Protein AF-A0A1H3HCT5-F1 (afdb_monomer_lite)

Foldseek 3Di:
DDPVVVVCVVVVVVLVVVQVVVCVVVVHDDDDLFDDPVVLCVVCVVVLCCLLVVLVVVLVVCVVVQCVVPVVDDPVVSSVVSVVVSVVSSVVVSCVVCLLVRLLSSLVSVLVCCVVDVDPDDDDDDDPSSVVNNQVNCVPPPRDHDD

Sequence (147 aa):
MLLGQKLFRIAGLHDSHLVYDLAEEYDAEIVEVDMDLFDVIDEYRLLWMLVHHGIVMLAIFALPKVVATFQWVPIPVLVPSVFVAAAVLIFGAFATGTMAARDMRMAYDVKEYSEENPVEDALLVIGALHRAGVKKRLQDSTQVQIA

Secondary structure (DSSP, 8-state):
--HHHHHHHHHT-HHHHHHHHHHHHHTPPP---SPPHHHHHHHTHHHHHHHHHHHHHHHHHHHHHHHHHTTTS-HHHHHHHHHHHHHHHHHHHHHHHHHHHHHHHHHHHHHHHHHHS--S-------TTTHHHHHHHHTT-SS----

Organism: NCBI:txid660517

pLDDT: mean 84.8, std 13.76, range [38.81, 97.5]

Radius of gyration: 20.79 Å; chains: 1; bounding box: 48×41×54 Å

Structure (mmCIF, N/CA/C/O backbone):
data_AF-A0A1H3HCT5-F1
#
_entry.id   AF-A0A1H3HCT5-F1
#
loop_
_atom_site.group_PDB
_atom_site.id
_atom_site.type_symbol
_atom_site.label_atom_id
_atom_site.label_alt_id
_atom_site.label_comp_id
_atom_site.label_asym_id
_atom_site.label_entity_id
_atom_site.label_seq_id
_atom_site.pdbx_PDB_ins_code
_atom_site.Cartn_x
_atom_site.Cartn_y
_atom_site.Cartn_z
_atom_site.occupancy
_atom_site.B_iso_or_equiv
_atom_site.auth_seq_id
_atom_site.auth_comp_id
_atom_site.auth_asym_id
_atom_site.auth_atom_id
_atom_site.pdbx_PDB_model_num
ATOM 1 N N . MET A 1 1 ? -17.757 -29.672 -3.247 1.00 46.12 1 MET A N 1
ATOM 2 C CA . MET A 1 1 ? -16.926 -28.531 -3.690 1.00 46.12 1 MET A CA 1
ATOM 3 C C . MET A 1 1 ? -17.747 -27.681 -4.640 1.00 46.12 1 MET A C 1
ATOM 5 O O . MET A 1 1 ? -17.988 -28.097 -5.770 1.00 46.12 1 MET A O 1
ATOM 9 N N . LEU A 1 2 ? -18.259 -26.559 -4.138 1.00 51.16 2 LEU A N 1
ATOM 10 C CA . LEU A 1 2 ? -19.125 -25.641 -4.877 1.00 51.16 2 LEU A CA 1
ATOM 11 C C . LEU A 1 2 ? -18.299 -24.822 -5.877 1.00 51.16 2 LEU A C 1
ATOM 13 O O . LEU A 1 2 ? -17.154 -24.466 -5.611 1.00 51.16 2 LEU A O 1
ATOM 17 N N . LEU A 1 3 ? -18.893 -24.533 -7.036 1.00 46.53 3 LEU A N 1
ATOM 18 C CA . LEU A 1 3 ? -18.280 -23.816 -8.162 1.00 46.53 3 LEU A CA 1
ATOM 19 C C . LEU A 1 3 ? -17.660 -22.462 -7.750 1.00 46.53 3 LEU A C 1
ATOM 21 O O . LEU A 1 3 ? -16.671 -22.044 -8.348 1.00 46.53 3 LEU A O 1
ATOM 25 N N . GLY A 1 4 ? -18.188 -21.845 -6.683 1.00 45.12 4 GLY A N 1
ATOM 26 C CA . GLY A 1 4 ? -17.642 -20.646 -6.044 1.00 45.12 4 GLY A CA 1
ATOM 27 C C . GLY A 1 4 ? -16.172 -20.806 -5.659 1.00 45.12 4 GLY A C 1
ATOM 28 O O . GLY A 1 4 ? -15.343 -20.077 -6.184 1.00 45.12 4 GLY A O 1
ATOM 29 N N . GLN A 1 5 ? -15.802 -21.839 -4.894 1.00 44.81 5 GLN A N 1
ATOM 30 C CA . GLN A 1 5 ? -14.424 -22.058 -4.408 1.00 44.81 5 GLN A CA 1
ATOM 31 C C . GLN A 1 5 ? -13.352 -22.124 -5.517 1.00 44.81 5 GLN A C 1
ATOM 33 O O . GLN A 1 5 ? -12.174 -21.859 -5.274 1.00 44.81 5 GLN A O 1
ATOM 38 N N . LYS A 1 6 ? -13.727 -22.479 -6.756 1.00 46.94 6 LYS A N 1
ATOM 39 C CA . LYS A 1 6 ? -12.803 -22.474 -7.904 1.00 46.94 6 LYS A CA 1
ATOM 40 C C . LYS A 1 6 ? -12.570 -21.077 -8.484 1.00 46.94 6 LYS A C 1
ATOM 42 O O . LYS A 1 6 ? -11.478 -20.827 -8.982 1.00 46.94 6 LYS A O 1
ATOM 47 N N . LEU A 1 7 ? -13.561 -20.190 -8.425 1.00 47.16 7 LEU A N 1
ATOM 48 C CA . LEU A 1 7 ? -13.508 -18.843 -9.001 1.00 47.16 7 LEU A CA 1
ATOM 49 C C . LEU A 1 7 ? -12.599 -17.914 -8.185 1.00 47.16 7 LEU A C 1
ATOM 51 O O . LEU A 1 7 ? -11.698 -17.289 -8.739 1.00 47.16 7 LEU A O 1
ATOM 55 N N . PHE A 1 8 ? -12.738 -17.913 -6.863 1.00 43.28 8 PHE A N 1
ATOM 56 C CA . PHE A 1 8 ? -11.890 -17.103 -5.981 1.00 43.28 8 PHE A CA 1
ATOM 57 C C . PHE A 1 8 ? -10.433 -17.593 -5.934 1.00 43.28 8 PHE A C 1
ATOM 59 O O . PHE A 1 8 ? -9.518 -16.785 -5.795 1.00 43.28 8 PHE A O 1
ATOM 66 N N . ARG A 1 9 ? -10.188 -18.902 -6.129 1.00 43.38 9 ARG A N 1
ATOM 67 C CA . ARG A 1 9 ? -8.829 -19.466 -6.269 1.00 43.38 9 ARG A CA 1
ATOM 68 C C . ARG A 1 9 ? -8.070 -18.914 -7.478 1.00 43.38 9 ARG A C 1
ATOM 70 O O . ARG A 1 9 ? -6.846 -18.879 -7.446 1.00 43.38 9 ARG A O 1
ATOM 77 N N . ILE A 1 10 ? -8.779 -18.522 -8.535 1.00 46.09 10 ILE A N 1
ATOM 78 C CA . ILE A 1 10 ? -8.186 -18.000 -9.775 1.00 46.09 10 ILE A CA 1
ATOM 79 C C . ILE A 1 10 ? -8.019 -16.473 -9.704 1.00 46.09 10 ILE A C 1
ATOM 81 O O . ILE A 1 10 ? -7.085 -15.937 -10.290 1.00 46.09 10 ILE A O 1
ATOM 85 N N . ALA A 1 11 ? -8.880 -15.780 -8.953 1.00 48.75 11 ALA A N 1
ATOM 86 C CA . ALA A 1 11 ? -8.890 -14.321 -8.838 1.00 48.75 11 ALA A CA 1
ATOM 87 C C . ALA A 1 11 ? -7.998 -13.747 -7.715 1.00 48.75 11 ALA A C 1
ATOM 89 O O . ALA A 1 11 ? -7.947 -12.534 -7.550 1.00 48.75 11 ALA A O 1
ATOM 90 N N . GLY A 1 12 ? -7.302 -14.585 -6.935 1.00 38.81 12 GLY A N 1
ATOM 91 C CA . GLY A 1 12 ? -6.460 -14.116 -5.822 1.00 38.81 12 GLY A CA 1
ATOM 92 C C . GLY A 1 12 ? -7.237 -13.684 -4.571 1.00 38.81 12 GLY A C 1
ATOM 93 O O . GLY A 1 12 ? -6.643 -13.156 -3.641 1.00 38.81 12 GLY A O 1
ATOM 94 N N . LEU A 1 13 ? -8.542 -13.964 -4.506 1.00 53.75 13 LEU A N 1
ATOM 95 C CA . LEU A 1 13 ? -9.431 -13.644 -3.380 1.00 53.75 13 LEU A CA 1
ATOM 96 C C . LEU A 1 13 ? -9.372 -14.712 -2.265 1.00 53.75 13 LEU A C 1
ATOM 98 O O . LEU A 1 13 ? -10.392 -15.072 -1.677 1.00 53.75 13 LEU A O 1
ATOM 102 N N . HIS A 1 14 ? -8.191 -15.282 -2.014 1.00 53.59 14 HIS A N 1
ATOM 103 C CA . HIS A 1 14 ? -8.043 -16.458 -1.149 1.00 53.59 14 HIS A CA 1
ATOM 104 C C . HIS A 1 14 ? -8.443 -16.182 0.308 1.00 53.59 14 HIS A C 1
ATOM 106 O O . HIS A 1 14 ? -9.048 -17.044 0.939 1.00 53.59 14 HIS A O 1
ATOM 112 N N . ASP A 1 15 ? -8.179 -14.970 0.796 1.00 60.81 15 ASP A N 1
ATOM 113 C CA . ASP A 1 15 ? -8.403 -14.613 2.200 1.00 60.81 15 ASP A CA 1
ATOM 114 C C . ASP A 1 15 ? -9.882 -14.332 2.500 1.00 60.81 15 ASP A C 1
ATOM 116 O O . ASP A 1 15 ? -10.371 -14.699 3.564 1.00 60.81 15 ASP A O 1
ATOM 120 N N . SER A 1 16 ? -10.629 -13.784 1.532 1.00 66.94 16 SER A N 1
ATOM 121 C CA . SER A 1 16 ? -12.067 -13.515 1.693 1.00 66.94 16 SER A CA 1
ATOM 122 C C . SER A 1 16 ? -12.864 -14.788 1.980 1.00 66.94 16 SER A C 1
ATOM 124 O O . SER A 1 16 ? -13.740 -14.793 2.836 1.00 66.94 16 SER A O 1
ATOM 126 N N . HIS A 1 17 ? -12.506 -15.903 1.341 1.00 73.50 17 HIS A N 1
ATOM 127 C CA . HIS A 1 17 ? -13.131 -17.194 1.608 1.00 73.50 17 HIS A CA 1
ATOM 128 C C . HIS A 1 17 ? -12.937 -17.685 3.027 1.00 73.50 17 HIS A C 1
ATOM 130 O O . HIS A 1 17 ? -13.848 -18.280 3.582 1.00 73.50 17 HIS A O 1
ATOM 136 N N . LEU A 1 18 ? -11.765 -17.437 3.600 1.00 77.38 18 LEU A N 1
ATOM 137 C CA . LEU A 1 18 ? -11.464 -17.864 4.954 1.00 77.38 18 LEU A CA 1
ATOM 138 C C . LEU A 1 18 ? -12.343 -17.103 5.957 1.00 77.38 18 LEU A C 1
ATOM 140 O O . LEU A 1 18 ? -12.824 -17.699 6.911 1.00 77.38 18 LEU A O 1
ATOM 144 N N . VAL A 1 19 ? -12.623 -15.822 5.692 1.00 82.38 19 VAL A N 1
ATOM 145 C CA . VAL A 1 19 ? -13.575 -15.021 6.479 1.00 82.38 19 VAL A CA 1
ATOM 146 C C . VAL A 1 19 ? -14.998 -15.572 6.356 1.00 82.38 19 VAL A C 1
ATOM 148 O O . VAL A 1 19 ? -15.645 -15.784 7.375 1.00 82.38 19 VAL A O 1
ATOM 151 N N . TYR A 1 20 ? -15.473 -15.854 5.137 1.00 82.56 20 TYR A N 1
ATOM 152 C CA . TYR A 1 20 ? -16.822 -16.398 4.925 1.00 82.56 20 TYR A CA 1
ATOM 153 C C . TYR A 1 20 ? -17.004 -17.802 5.515 1.00 82.56 20 TYR A C 1
ATOM 155 O O . TYR A 1 20 ? -18.022 -18.052 6.151 1.00 82.56 20 TYR A O 1
ATOM 163 N N . ASP A 1 21 ? -16.024 -18.696 5.342 1.00 84.62 21 ASP A N 1
ATOM 164 C CA . ASP A 1 21 ? -16.075 -20.061 5.879 1.00 84.62 21 ASP A CA 1
ATOM 165 C C . ASP A 1 21 ? -16.121 -20.033 7.423 1.00 84.62 21 ASP A C 1
ATOM 167 O O . ASP A 1 21 ? -16.898 -20.766 8.030 1.00 84.62 21 ASP A O 1
ATOM 171 N N . LEU A 1 22 ? -15.343 -19.150 8.065 1.00 84.06 22 LEU A N 1
ATOM 172 C CA . LEU A 1 22 ? -15.372 -18.965 9.521 1.00 84.06 22 LEU A CA 1
ATOM 173 C C . LEU A 1 22 ? -16.680 -18.330 10.001 1.00 84.06 22 LEU A C 1
ATOM 175 O O . LEU A 1 22 ? -17.227 -18.745 11.017 1.00 84.06 22 LEU A O 1
ATOM 179 N N . ALA A 1 23 ? -17.195 -17.334 9.283 1.00 85.81 23 ALA A N 1
ATOM 180 C CA . ALA A 1 23 ? -18.464 -16.708 9.630 1.00 85.81 23 ALA A CA 1
ATOM 181 C C . ALA A 1 23 ? -19.625 -17.708 9.564 1.00 85.81 23 ALA A C 1
ATOM 183 O O . ALA A 1 23 ? -20.464 -17.727 10.459 1.00 85.81 23 ALA A O 1
ATOM 184 N N . GLU A 1 24 ? -19.641 -18.579 8.550 1.00 87.62 24 GLU A N 1
ATOM 185 C CA . GLU A 1 24 ? -20.638 -19.645 8.425 1.00 87.62 24 GLU A CA 1
ATOM 186 C C . GLU A 1 24 ? -20.477 -20.713 9.520 1.00 87.62 24 GLU A C 1
ATOM 188 O O . GLU A 1 24 ? -21.473 -21.162 10.084 1.00 87.62 24 GLU A O 1
ATOM 193 N N . GLU A 1 25 ? -19.243 -21.107 9.859 1.00 87.50 25 GLU A N 1
ATOM 194 C CA . GLU A 1 25 ? -18.978 -22.111 10.901 1.00 87.50 25 GLU A CA 1
ATOM 195 C C . GLU A 1 25 ? -19.405 -21.642 12.300 1.00 87.50 25 GLU A C 1
ATOM 197 O O . GLU A 1 25 ? -19.924 -22.440 13.085 1.00 87.50 25 GLU A O 1
ATOM 202 N N . TYR A 1 26 ? -19.203 -20.359 12.607 1.00 84.81 26 TYR A N 1
ATOM 203 C CA . TYR A 1 26 ? -19.463 -19.784 13.928 1.00 84.81 26 TYR A CA 1
ATOM 204 C C . TYR A 1 26 ? -20.755 -18.952 14.014 1.00 84.81 26 TYR A C 1
ATOM 206 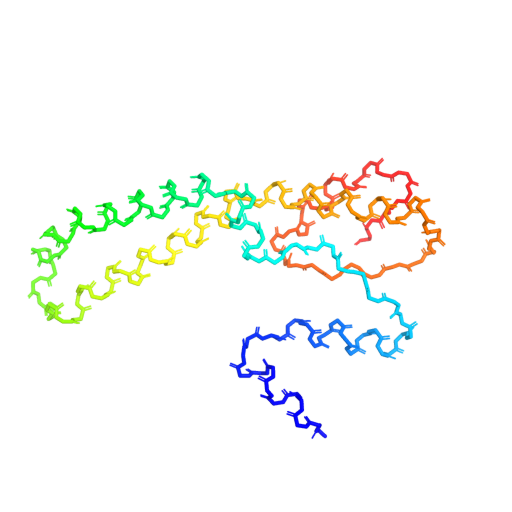O O . TYR A 1 26 ? -21.000 -18.363 15.064 1.00 84.81 26 TYR A O 1
ATOM 214 N N . ASP A 1 27 ? -21.574 -18.916 12.953 1.00 83.56 27 ASP A N 1
ATOM 215 C CA . ASP A 1 27 ? -22.766 -18.049 12.826 1.00 83.56 27 ASP A CA 1
ATOM 216 C C . ASP A 1 27 ? -22.461 -16.586 13.209 1.00 83.56 27 ASP A C 1
ATOM 218 O O . ASP A 1 27 ? -23.190 -15.933 13.958 1.00 83.56 27 ASP A O 1
ATOM 222 N N . ALA A 1 28 ? -21.306 -16.096 12.750 1.00 82.81 28 ALA A N 1
ATOM 223 C CA . ALA A 1 28 ? -20.763 -14.799 13.130 1.00 82.81 28 ALA A CA 1
ATOM 224 C C . ALA A 1 28 ? -21.097 -13.716 12.096 1.00 82.81 28 ALA A C 1
ATOM 226 O O . ALA A 1 28 ? -21.056 -13.941 10.884 1.00 82.81 28 ALA A O 1
ATOM 227 N N . GLU A 1 29 ? -21.369 -12.504 12.579 1.00 85.12 29 GLU A N 1
ATOM 228 C CA . GLU A 1 29 ? -21.490 -11.322 11.727 1.00 85.12 29 GLU A CA 1
ATOM 229 C C . GLU A 1 29 ? -20.115 -10.922 11.169 1.00 85.12 29 GLU A C 1
ATOM 231 O O . GLU A 1 29 ? -19.130 -10.832 11.904 1.00 85.12 29 GLU A O 1
ATOM 236 N N . ILE A 1 30 ? -20.046 -10.670 9.858 1.00 84.44 30 ILE A N 1
ATOM 237 C CA . ILE A 1 30 ? -18.832 -10.168 9.207 1.00 84.44 30 ILE A CA 1
ATOM 238 C C . ILE A 1 30 ? -18.860 -8.644 9.227 1.00 84.44 30 ILE A C 1
ATOM 240 O O . ILE A 1 30 ? -19.734 -8.028 8.619 1.00 84.44 30 ILE A O 1
ATOM 244 N N . VAL A 1 31 ? -17.850 -8.053 9.859 1.00 84.44 31 VAL A N 1
ATOM 245 C CA . VAL A 1 31 ? -17.619 -6.607 9.871 1.00 84.44 31 VAL A CA 1
ATOM 246 C C . VAL A 1 31 ? -16.296 -6.331 9.166 1.00 84.44 31 VAL A C 1
ATOM 248 O O . VAL A 1 31 ? -15.245 -6.811 9.594 1.00 84.44 31 VAL A O 1
ATOM 251 N N . GLU A 1 32 ? -16.340 -5.583 8.063 1.00 82.56 32 GLU A N 1
ATOM 252 C CA . GLU A 1 32 ? -15.130 -5.154 7.359 1.00 82.56 32 GLU A CA 1
ATOM 253 C C . GLU A 1 32 ? -14.474 -3.981 8.090 1.00 82.56 32 GLU A C 1
ATOM 255 O O . GLU A 1 32 ? -15.115 -2.981 8.401 1.00 82.56 32 GLU A O 1
ATOM 260 N N . VAL A 1 33 ? -13.178 -4.132 8.369 1.00 81.31 33 VAL A N 1
ATOM 261 C CA . VAL A 1 33 ? -12.385 -3.179 9.164 1.00 81.31 33 VAL A CA 1
ATOM 262 C C . VAL A 1 33 ? -11.232 -2.572 8.348 1.00 81.31 33 VAL A C 1
ATOM 264 O O . VAL A 1 33 ? -10.653 -1.555 8.718 1.00 81.31 33 VAL A O 1
ATOM 267 N N . ASP A 1 34 ? -10.849 -3.207 7.239 1.00 80.19 34 ASP A N 1
ATOM 268 C CA . ASP A 1 34 ? -9.822 -2.691 6.330 1.00 80.19 34 ASP A CA 1
ATOM 269 C C . ASP A 1 34 ? -10.481 -2.059 5.104 1.00 80.19 34 ASP A C 1
ATOM 271 O O . ASP A 1 34 ? -11.594 -2.409 4.721 1.00 80.19 34 ASP A O 1
ATOM 275 N N . MET A 1 35 ? -9.768 -1.128 4.481 1.00 77.88 35 MET A N 1
ATOM 276 C CA . MET A 1 35 ? -10.214 -0.467 3.265 1.00 77.88 35 MET A CA 1
ATOM 277 C C . MET A 1 35 ? -9.690 -1.182 2.028 1.00 77.88 35 MET A C 1
ATOM 279 O O . MET A 1 35 ? -8.528 -1.605 1.976 1.00 77.88 35 MET A O 1
ATOM 283 N N . ASP A 1 36 ? -10.505 -1.188 0.978 1.00 79.44 36 ASP A N 1
ATOM 284 C CA . ASP A 1 36 ? -10.072 -1.623 -0.338 1.00 79.44 36 ASP A CA 1
ATOM 285 C C . ASP A 1 36 ? -8.927 -0.756 -0.874 1.00 79.44 36 ASP A C 1
ATOM 287 O O . ASP A 1 36 ? -8.844 0.456 -0.655 1.00 79.44 36 ASP A O 1
ATOM 291 N N . LEU A 1 37 ? -8.037 -1.373 -1.658 1.00 79.06 37 LEU A N 1
ATOM 292 C CA . LEU A 1 37 ? -6.873 -0.682 -2.221 1.00 79.06 37 LEU A CA 1
ATOM 293 C C . LEU A 1 37 ? -7.267 0.547 -3.055 1.00 79.06 37 LEU A C 1
ATOM 295 O O . LEU A 1 37 ? -6.538 1.538 -3.058 1.00 79.06 37 LEU A O 1
ATOM 299 N N . PHE A 1 38 ? -8.391 0.488 -3.773 1.00 83.50 38 PHE A N 1
ATOM 300 C CA . PHE A 1 38 ? -8.870 1.611 -4.579 1.00 83.50 38 PHE A CA 1
ATOM 301 C C . PHE A 1 38 ? -9.315 2.791 -3.715 1.00 83.50 38 PHE A C 1
ATOM 303 O O . PHE A 1 38 ? -8.976 3.926 -4.048 1.00 83.50 38 PHE A O 1
ATOM 310 N N . ASP A 1 39 ? -9.964 2.524 -2.584 1.00 85.50 39 ASP A N 1
ATOM 311 C CA . ASP A 1 39 ? -10.374 3.561 -1.637 1.00 85.50 39 ASP A CA 1
ATOM 312 C C . ASP A 1 39 ? -9.154 4.189 -0.960 1.00 85.50 39 ASP A C 1
ATOM 314 O O . ASP A 1 39 ? -9.060 5.410 -0.841 1.00 85.50 39 ASP A O 1
ATOM 318 N N . VAL A 1 40 ? -8.148 3.377 -0.619 1.00 86.62 40 VAL A N 1
ATOM 319 C CA . VAL A 1 40 ? -6.856 3.877 -0.124 1.00 86.62 40 VAL A CA 1
ATOM 320 C C . VAL A 1 40 ? -6.166 4.744 -1.186 1.00 86.62 40 VAL A C 1
ATOM 322 O O . VAL A 1 40 ? -5.574 5.772 -0.865 1.00 86.62 40 VAL A O 1
ATOM 325 N N . ILE A 1 41 ? -6.215 4.368 -2.465 1.00 88.12 41 ILE A N 1
ATOM 326 C CA . ILE A 1 41 ? -5.644 5.189 -3.541 1.00 88.12 41 ILE A CA 1
ATOM 327 C C . ILE A 1 41 ? -6.385 6.520 -3.675 1.00 88.12 41 ILE A C 1
ATOM 329 O O . ILE A 1 41 ? -5.725 7.537 -3.896 1.00 88.12 41 ILE A O 1
ATOM 333 N N . ASP A 1 42 ? -7.710 6.539 -3.543 1.00 91.06 42 ASP A N 1
ATOM 334 C CA . ASP A 1 42 ? -8.487 7.776 -3.629 1.00 91.06 42 ASP A CA 1
ATOM 335 C C . ASP A 1 42 ? -8.221 8.697 -2.426 1.00 91.06 42 ASP A C 1
ATOM 337 O O . ASP A 1 42 ? -7.896 9.874 -2.609 1.00 91.06 42 ASP A O 1
ATOM 341 N N . GLU A 1 43 ? -8.212 8.152 -1.205 1.00 91.44 43 GLU A N 1
ATOM 342 C CA . GLU A 1 43 ? -7.899 8.900 0.020 1.00 91.44 43 GLU A CA 1
ATOM 343 C C . GLU A 1 43 ? -6.470 9.471 -0.012 1.00 91.44 43 GLU A C 1
ATOM 345 O O . GLU A 1 43 ? -6.239 10.643 0.294 1.00 91.44 43 GLU A O 1
ATOM 350 N N . TYR A 1 44 ? -5.498 8.673 -0.464 1.00 92.00 44 TYR A N 1
ATOM 351 C CA . TYR A 1 44 ? -4.086 9.054 -0.549 1.00 92.00 44 TYR A CA 1
ATOM 352 C C . TYR A 1 44 ? -3.658 9.413 -1.977 1.00 92.00 44 TYR A C 1
ATOM 354 O O . TYR A 1 44 ? -2.504 9.199 -2.365 1.00 92.00 44 TYR A O 1
ATOM 362 N N . ARG A 1 45 ? -4.552 10.021 -2.768 1.00 93.75 45 ARG A N 1
ATOM 363 C CA . ARG A 1 45 ? -4.331 10.298 -4.198 1.00 93.75 45 ARG A CA 1
ATOM 364 C C . ARG A 1 45 ? -3.058 11.083 -4.492 1.00 93.75 45 ARG A C 1
ATOM 366 O O . ARG A 1 45 ? -2.359 10.784 -5.459 1.00 93.75 45 ARG A O 1
ATOM 373 N N . LEU A 1 46 ? -2.730 12.084 -3.674 1.00 94.75 46 LEU A N 1
ATOM 374 C CA . LEU A 1 46 ? -1.492 12.856 -3.840 1.00 94.75 46 LEU A CA 1
ATOM 375 C C . LEU A 1 46 ? -0.251 11.979 -3.641 1.00 94.75 46 LEU A C 1
ATOM 377 O O . LEU A 1 46 ? 0.670 12.037 -4.454 1.00 94.75 46 LEU A O 1
ATOM 381 N N . LEU A 1 47 ? -0.242 11.136 -2.605 1.00 93.69 47 LEU A N 1
ATOM 382 C CA . LEU A 1 47 ? 0.849 10.198 -2.352 1.00 93.69 47 LEU A CA 1
ATOM 383 C C . LEU A 1 47 ? 0.960 9.175 -3.487 1.00 93.69 47 LEU A C 1
ATOM 385 O O . LEU A 1 47 ? 2.061 8.955 -3.988 1.00 93.69 47 LEU A O 1
ATOM 389 N N . TRP A 1 48 ? -0.166 8.613 -3.940 1.00 95.31 48 TRP A N 1
ATOM 390 C CA . TRP A 1 48 ? -0.204 7.703 -5.085 1.00 95.31 48 TRP A CA 1
ATOM 391 C C . TRP A 1 48 ? 0.409 8.353 -6.323 1.00 95.31 48 TRP A C 1
ATOM 393 O O . TRP A 1 48 ? 1.317 7.792 -6.932 1.00 95.31 48 TRP A O 1
ATOM 403 N N . MET A 1 49 ? -0.022 9.572 -6.664 1.00 96.12 49 MET A N 1
ATOM 404 C CA . MET A 1 49 ? 0.520 10.298 -7.810 1.00 96.12 49 MET A CA 1
ATOM 405 C C . MET A 1 49 ? 2.024 10.536 -7.675 1.00 96.12 49 MET A C 1
ATOM 407 O O . MET A 1 49 ? 2.742 10.308 -8.647 1.00 96.12 49 MET A O 1
ATOM 411 N N . LEU A 1 50 ? 2.508 10.960 -6.506 1.00 95.94 50 LEU A N 1
ATOM 412 C CA . LEU A 1 50 ? 3.930 11.224 -6.275 1.00 95.94 50 LEU A CA 1
ATOM 413 C C . LEU A 1 50 ? 4.776 9.954 -6.387 1.00 95.94 50 LEU A C 1
ATOM 415 O O . LEU A 1 50 ? 5.786 9.958 -7.088 1.00 95.94 50 LEU A O 1
ATOM 419 N N . VAL A 1 51 ? 4.357 8.866 -5.739 1.00 96.19 51 VAL A N 1
ATOM 420 C CA . VAL A 1 51 ? 5.061 7.576 -5.772 1.00 96.19 51 VAL A CA 1
ATOM 421 C C . VAL A 1 51 ? 5.053 7.007 -7.188 1.00 96.19 51 VAL A C 1
ATOM 423 O O . VAL A 1 51 ? 6.111 6.674 -7.724 1.00 96.19 51 VAL A O 1
ATOM 426 N N . HIS A 1 52 ? 3.882 6.962 -7.826 1.00 96.44 52 HIS A N 1
ATOM 427 C CA . HIS A 1 52 ? 3.720 6.437 -9.175 1.00 96.44 52 HIS A CA 1
ATOM 428 C C . HIS A 1 52 ? 4.557 7.225 -10.188 1.00 96.44 52 HIS A C 1
ATOM 430 O O . HIS A 1 52 ? 5.419 6.659 -10.859 1.00 96.44 52 HIS A O 1
ATOM 436 N N . HIS A 1 53 ? 4.350 8.541 -10.295 1.00 95.75 53 HIS A N 1
ATOM 437 C CA . HIS A 1 53 ? 5.066 9.354 -11.281 1.00 95.75 53 HIS A CA 1
ATOM 438 C C . HIS A 1 53 ? 6.555 9.444 -10.964 1.00 95.75 53 HIS A C 1
ATOM 440 O O . HIS A 1 53 ? 7.367 9.364 -11.883 1.00 95.75 53 HIS A O 1
ATOM 446 N N . GLY A 1 54 ? 6.929 9.557 -9.687 1.00 97.19 54 GLY A N 1
ATOM 447 C CA . GLY A 1 54 ? 8.326 9.587 -9.269 1.00 97.19 54 GLY A CA 1
ATOM 448 C C . GLY A 1 54 ? 9.079 8.342 -9.730 1.00 97.19 54 GLY A C 1
ATOM 449 O O . GLY A 1 54 ? 10.114 8.454 -10.386 1.00 97.19 54 GLY A O 1
ATOM 450 N N . ILE A 1 55 ? 8.534 7.153 -9.468 1.00 97.50 55 ILE A N 1
ATOM 451 C CA . ILE A 1 55 ? 9.181 5.889 -9.838 1.00 97.50 55 ILE A CA 1
ATOM 452 C C . ILE A 1 55 ? 9.156 5.665 -11.353 1.00 97.50 55 ILE A C 1
ATOM 454 O O . ILE A 1 55 ? 10.165 5.237 -11.911 1.00 97.50 55 ILE A O 1
ATOM 458 N N . VAL A 1 56 ? 8.063 6.001 -12.046 1.00 97.12 56 VAL A N 1
ATOM 459 C CA . VAL A 1 56 ? 8.010 5.911 -13.516 1.00 97.12 56 VAL A CA 1
ATOM 460 C C . VAL A 1 56 ? 9.060 6.816 -14.161 1.00 97.12 56 VAL A C 1
ATOM 462 O O . VAL A 1 56 ? 9.791 6.371 -15.044 1.00 97.12 56 VAL A O 1
ATOM 465 N N . MET A 1 57 ? 9.196 8.062 -13.703 1.00 97.38 57 MET A N 1
ATOM 466 C CA . MET A 1 57 ? 10.216 8.978 -14.220 1.00 97.38 57 MET A CA 1
ATOM 467 C C . MET A 1 57 ? 11.628 8.446 -13.956 1.00 97.38 57 MET A C 1
ATOM 469 O O . MET A 1 57 ? 12.468 8.472 -14.855 1.00 97.38 57 MET A O 1
ATOM 473 N N . LEU A 1 58 ? 11.887 7.903 -12.763 1.00 96.31 58 LEU A N 1
ATOM 474 C CA . LEU A 1 58 ? 13.165 7.258 -12.452 1.00 96.31 58 LEU A CA 1
ATOM 475 C C . LEU A 1 58 ? 13.445 6.065 -13.372 1.00 96.31 58 LEU A C 1
ATOM 477 O O . LEU A 1 58 ? 14.563 5.937 -13.867 1.00 96.31 58 LEU A O 1
ATOM 481 N N . ALA A 1 59 ? 12.443 5.230 -13.652 1.00 96.12 59 ALA A N 1
ATOM 482 C CA . ALA A 1 59 ? 12.568 4.106 -14.574 1.00 96.12 59 ALA A CA 1
ATOM 483 C C . ALA A 1 59 ? 12.918 4.580 -15.994 1.00 96.12 59 ALA A C 1
ATOM 485 O O . ALA A 1 59 ? 13.862 4.068 -16.596 1.00 96.12 59 ALA A O 1
ATOM 486 N N . ILE A 1 60 ? 12.232 5.615 -16.494 1.00 96.38 60 ILE A N 1
ATOM 487 C CA . ILE A 1 60 ? 12.500 6.217 -17.809 1.00 96.38 60 ILE A CA 1
ATOM 488 C C . ILE A 1 60 ? 13.935 6.749 -17.887 1.00 96.38 60 ILE A C 1
ATOM 490 O O . ILE A 1 60 ? 14.647 6.463 -18.849 1.00 96.38 60 ILE A O 1
ATOM 494 N N . PHE A 1 61 ? 14.399 7.477 -16.869 1.00 96.12 61 PHE A N 1
ATOM 495 C CA . PHE A 1 61 ? 15.768 7.999 -16.841 1.00 96.12 61 PHE A CA 1
ATOM 496 C C . PHE A 1 61 ? 16.834 6.914 -16.637 1.00 96.12 61 PHE A C 1
ATOM 498 O O . PHE A 1 61 ? 17.979 7.090 -17.059 1.00 96.12 61 PHE A O 1
ATOM 505 N N . ALA A 1 62 ? 16.483 5.791 -16.010 1.00 94.12 62 ALA A N 1
ATOM 506 C CA . ALA A 1 62 ? 17.384 4.661 -15.823 1.00 94.12 62 ALA A CA 1
ATOM 507 C C . ALA A 1 62 ? 17.545 3.812 -17.095 1.00 94.12 62 ALA A C 1
ATOM 509 O O . ALA A 1 62 ? 18.611 3.225 -17.284 1.00 94.12 62 ALA A O 1
ATOM 510 N N . LEU A 1 63 ? 16.541 3.774 -17.983 1.00 94.06 63 LEU A N 1
ATOM 511 C CA . LEU A 1 63 ? 16.530 2.918 -19.177 1.00 94.06 63 LEU A CA 1
ATOM 512 C C . LEU A 1 63 ? 17.813 2.996 -20.022 1.00 94.06 63 LEU A C 1
ATOM 514 O O . LEU A 1 63 ? 18.376 1.936 -20.292 1.00 94.06 63 LEU A O 1
ATOM 518 N N . PRO A 1 64 ? 18.346 4.178 -20.403 1.00 93.44 64 PRO A N 1
ATOM 519 C CA . PRO A 1 64 ? 19.564 4.241 -21.212 1.00 93.44 64 PRO A CA 1
ATOM 520 C C . PRO A 1 64 ? 20.768 3.588 -20.527 1.00 93.44 64 PRO A C 1
ATOM 522 O O . PRO A 1 64 ? 21.547 2.885 -21.170 1.00 93.44 64 PRO A O 1
ATOM 525 N N . LYS A 1 65 ? 20.903 3.780 -19.207 1.00 94.00 65 LYS A N 1
ATOM 526 C CA . LYS A 1 65 ? 21.981 3.173 -18.416 1.00 94.00 65 LYS A CA 1
ATOM 527 C C . LYS A 1 65 ? 21.807 1.662 -18.334 1.00 94.00 65 LYS A C 1
ATOM 529 O O . LYS A 1 65 ? 22.763 0.935 -18.561 1.00 94.00 65 LYS A O 1
ATOM 534 N N . VAL A 1 66 ? 20.588 1.195 -18.070 1.00 92.19 66 VAL A N 1
ATOM 535 C CA . VAL A 1 66 ? 20.267 -0.236 -18.002 1.00 92.19 66 VAL A CA 1
ATOM 536 C C . VAL A 1 66 ? 20.547 -0.917 -19.345 1.00 92.19 66 VAL A C 1
ATOM 538 O O . VAL A 1 66 ? 21.214 -1.945 -19.370 1.00 92.19 66 VAL A O 1
ATOM 541 N N . VAL A 1 67 ? 20.133 -0.325 -20.468 1.00 92.56 67 VAL A N 1
ATOM 542 C CA . VAL A 1 67 ? 20.412 -0.857 -21.815 1.00 92.56 67 VAL A CA 1
ATOM 543 C C . VAL A 1 67 ? 21.914 -0.928 -22.091 1.00 92.56 67 VAL A C 1
ATOM 545 O O . VAL A 1 67 ? 22.393 -1.943 -22.589 1.00 92.56 67 VAL A O 1
ATOM 548 N N . ALA A 1 68 ? 22.670 0.110 -21.726 1.00 92.75 68 ALA A N 1
ATOM 549 C CA . ALA A 1 68 ? 24.121 0.116 -21.899 1.00 92.75 68 ALA A CA 1
ATOM 550 C C . ALA A 1 68 ? 24.827 -0.937 -21.024 1.00 92.75 68 ALA A C 1
ATOM 552 O O . ALA A 1 68 ? 25.776 -1.578 -21.471 1.00 92.75 68 ALA A O 1
ATOM 553 N N . THR A 1 69 ? 24.369 -1.135 -19.784 1.00 95.00 69 THR A N 1
ATOM 554 C CA . THR A 1 69 ? 24.937 -2.124 -18.857 1.00 95.00 69 THR A CA 1
ATOM 555 C C . THR A 1 69 ? 24.607 -3.557 -19.271 1.00 95.00 69 THR A C 1
ATOM 557 O O . THR A 1 69 ? 25.482 -4.416 -19.224 1.00 95.00 69 THR A O 1
ATOM 560 N N . PHE A 1 70 ? 23.375 -3.818 -19.706 1.00 93.06 70 PHE A N 1
ATOM 561 C CA . PHE A 1 70 ? 22.869 -5.156 -20.025 1.00 93.06 70 PHE A CA 1
ATOM 562 C C . PHE A 1 70 ? 22.759 -5.385 -21.537 1.00 93.06 70 PHE A C 1
ATOM 564 O O . PHE A 1 70 ? 21.767 -5.921 -22.024 1.00 93.06 70 PHE A O 1
ATOM 571 N N . GLN A 1 71 ? 23.801 -5.012 -22.283 1.00 91.06 71 GLN A N 1
ATOM 572 C CA . GLN A 1 71 ? 23.842 -5.107 -23.751 1.00 91.06 71 GLN A CA 1
ATOM 573 C C . GLN A 1 71 ? 23.641 -6.530 -24.310 1.00 91.06 71 GLN A C 1
ATOM 575 O O . GLN A 1 71 ? 23.264 -6.695 -25.466 1.00 91.06 71 GLN A O 1
ATOM 580 N N . TRP A 1 72 ? 23.884 -7.565 -23.499 1.00 93.19 72 TRP A N 1
ATOM 581 C CA . TRP A 1 72 ? 23.658 -8.968 -23.867 1.00 93.19 72 TRP A CA 1
ATOM 582 C C . TRP A 1 72 ? 22.190 -9.403 -23.749 1.00 93.19 72 TRP A C 1
ATOM 584 O O . TRP A 1 72 ? 21.839 -10.491 -24.206 1.00 93.19 72 TRP A O 1
ATOM 594 N N . VAL A 1 73 ? 21.330 -8.594 -23.121 1.00 92.06 73 VAL A N 1
ATOM 595 C CA . VAL A 1 73 ? 19.899 -8.878 -22.980 1.00 92.06 73 VAL A CA 1
ATOM 596 C C . VAL A 1 73 ? 19.140 -8.203 -24.125 1.00 92.06 73 VAL A C 1
ATOM 598 O O . VAL A 1 73 ? 19.292 -6.998 -24.329 1.00 92.06 73 VAL A O 1
ATOM 601 N N . PRO A 1 74 ? 18.278 -8.927 -24.861 1.00 92.81 74 PRO A N 1
ATOM 602 C CA . PRO A 1 74 ? 17.461 -8.323 -25.905 1.00 92.81 74 PRO A CA 1
ATOM 603 C C . PRO A 1 74 ? 16.593 -7.177 -25.368 1.00 92.81 74 PRO A C 1
ATOM 605 O O . PRO A 1 74 ? 15.888 -7.336 -24.369 1.00 92.81 74 PRO A O 1
ATOM 608 N N . ILE A 1 75 ? 16.576 -6.046 -26.081 1.00 91.69 75 ILE A N 1
ATOM 609 C CA . ILE A 1 75 ? 15.757 -4.865 -25.746 1.00 91.69 75 ILE A CA 1
ATOM 610 C C . ILE A 1 75 ? 14.279 -5.222 -25.477 1.00 91.69 75 ILE A C 1
ATOM 612 O O . ILE A 1 75 ? 13.745 -4.733 -24.477 1.00 91.69 75 ILE A O 1
ATOM 616 N N . PRO A 1 76 ? 13.619 -6.101 -26.268 1.00 93.25 76 PRO A N 1
ATOM 617 C CA . PRO A 1 76 ? 12.226 -6.486 -26.019 1.00 93.25 76 PRO A CA 1
ATOM 618 C C . PRO A 1 76 ? 11.983 -7.198 -24.681 1.00 93.25 76 PRO A C 1
ATOM 620 O O . PRO A 1 76 ? 10.844 -7.267 -24.240 1.00 93.25 76 PRO A O 1
ATOM 623 N N . VAL A 1 77 ? 13.025 -7.726 -24.035 1.00 92.81 77 VAL A N 1
ATOM 624 C CA . VAL A 1 77 ? 12.954 -8.345 -22.700 1.00 92.81 77 VAL A CA 1
ATOM 625 C C . VAL A 1 77 ? 13.365 -7.344 -21.624 1.00 92.81 77 VAL A C 1
ATOM 627 O O . VAL A 1 77 ? 12.720 -7.231 -20.580 1.00 92.81 77 VAL A O 1
ATOM 630 N N . LEU A 1 78 ? 14.431 -6.589 -21.883 1.00 92.88 78 LEU A N 1
ATOM 631 C CA . LEU A 1 78 ? 15.014 -5.671 -20.914 1.00 92.88 78 LEU A CA 1
ATOM 632 C C . LEU A 1 78 ? 14.069 -4.516 -20.558 1.00 92.88 78 LEU A C 1
ATOM 634 O O . LEU A 1 78 ? 13.888 -4.219 -19.379 1.00 92.88 78 LEU A O 1
ATOM 638 N N . VAL A 1 79 ? 13.435 -3.890 -21.555 1.00 93.25 79 VAL A N 1
ATOM 639 C CA . VAL A 1 79 ? 12.567 -2.722 -21.330 1.00 93.25 79 VAL A CA 1
ATOM 640 C C . VAL A 1 79 ? 11.339 -3.086 -20.486 1.00 93.25 79 VAL A C 1
ATOM 642 O O . VAL A 1 79 ? 11.144 -2.437 -19.456 1.00 93.25 79 VAL A O 1
ATOM 645 N N . PRO A 1 80 ? 10.547 -4.131 -20.810 1.00 94.31 80 PRO A N 1
ATOM 646 C CA . PRO A 1 80 ? 9.441 -4.544 -19.946 1.00 94.31 80 PRO A CA 1
ATOM 647 C C . PRO A 1 80 ? 9.888 -4.911 -18.530 1.00 94.31 80 PRO A C 1
ATOM 649 O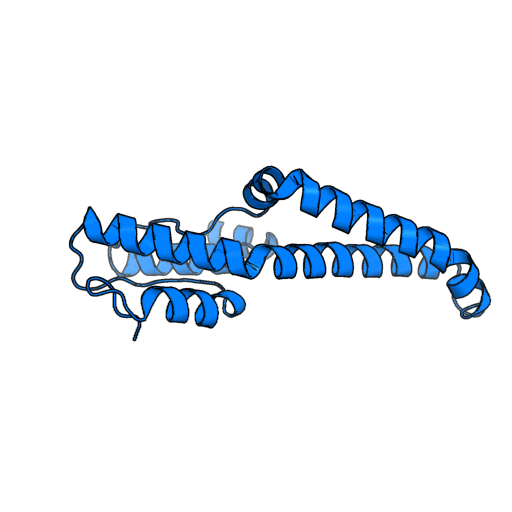 O . PRO A 1 80 ? 9.197 -4.570 -17.577 1.00 94.31 80 PRO A O 1
ATOM 652 N N . SER A 1 81 ? 11.058 -5.538 -18.370 1.00 93.50 81 SER A N 1
ATOM 653 C CA . SER A 1 81 ? 11.574 -5.926 -17.049 1.00 93.50 81 SER A CA 1
ATOM 654 C C . SER A 1 81 ? 11.795 -4.717 -16.133 1.00 93.50 81 SER A C 1
ATOM 656 O O . SER A 1 81 ? 11.488 -4.780 -14.944 1.00 93.50 81 SER A O 1
ATOM 658 N N . VAL A 1 82 ? 12.259 -3.589 -16.685 1.00 94.50 82 VAL A N 1
ATOM 659 C CA . VAL A 1 82 ? 12.396 -2.325 -15.943 1.00 94.50 82 VAL A CA 1
ATOM 660 C C . VAL A 1 82 ? 11.035 -1.800 -15.485 1.00 94.50 82 VAL A C 1
ATOM 662 O O . VAL A 1 82 ? 10.901 -1.375 -14.340 1.00 94.50 82 VAL A O 1
ATOM 665 N N . PHE A 1 83 ? 10.010 -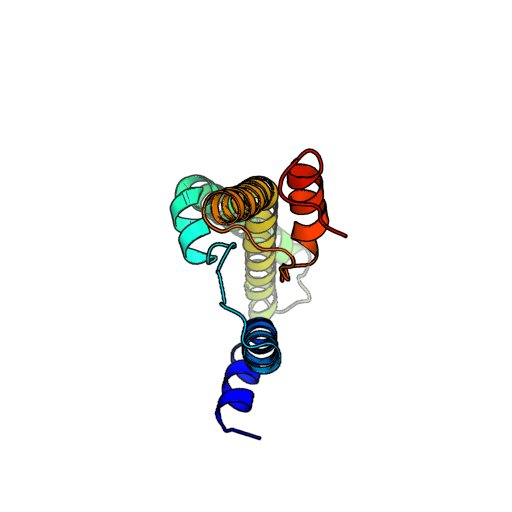1.864 -16.337 1.00 94.62 83 PHE A N 1
ATOM 666 C CA . PHE A 1 83 ? 8.666 -1.409 -15.972 1.00 94.62 83 PHE A CA 1
ATOM 667 C C . PHE A 1 83 ? 7.951 -2.355 -15.002 1.00 94.62 83 PHE A C 1
ATOM 669 O O . PHE A 1 83 ? 7.219 -1.884 -14.136 1.00 94.62 83 PHE A O 1
ATOM 676 N N . VAL A 1 84 ? 8.205 -3.663 -15.071 1.00 95.44 84 VAL A N 1
ATOM 677 C CA . VAL A 1 84 ? 7.734 -4.621 -14.059 1.00 95.44 84 VAL A CA 1
ATOM 678 C C . VAL A 1 84 ? 8.377 -4.317 -12.706 1.00 95.44 84 VAL A C 1
ATOM 680 O O . VAL A 1 84 ? 7.672 -4.219 -11.704 1.00 95.44 84 VAL A O 1
ATOM 683 N N . ALA A 1 85 ? 9.694 -4.090 -12.669 1.00 93.94 85 ALA A N 1
ATOM 684 C CA . ALA A 1 85 ? 10.381 -3.686 -11.445 1.00 93.94 85 ALA A CA 1
ATOM 685 C C . ALA A 1 85 ? 9.835 -2.355 -10.898 1.00 93.94 85 ALA A C 1
ATOM 687 O O . ALA A 1 85 ? 9.587 -2.237 -9.700 1.00 93.94 85 ALA A O 1
ATOM 688 N N . ALA A 1 86 ? 9.581 -1.378 -11.773 1.00 95.94 86 ALA A N 1
ATOM 689 C CA . ALA A 1 86 ? 8.957 -0.113 -11.400 1.00 95.94 86 ALA A CA 1
ATOM 690 C C . ALA A 1 86 ? 7.557 -0.320 -10.802 1.00 95.94 86 ALA A C 1
ATOM 692 O O . ALA A 1 86 ? 7.265 0.250 -9.758 1.00 95.94 86 ALA A O 1
ATOM 693 N N . ALA A 1 87 ? 6.716 -1.169 -11.401 1.00 94.75 87 ALA A N 1
ATOM 694 C CA . ALA A 1 87 ? 5.383 -1.470 -10.882 1.00 94.75 87 ALA A CA 1
ATOM 695 C C . ALA A 1 87 ? 5.442 -2.076 -9.472 1.00 94.75 87 ALA A C 1
ATOM 697 O O . ALA A 1 87 ? 4.746 -1.604 -8.574 1.00 94.75 87 ALA A O 1
ATOM 698 N N . VAL A 1 88 ? 6.323 -3.057 -9.244 1.00 95.00 88 VAL A N 1
ATOM 699 C CA . VAL A 1 88 ? 6.534 -3.650 -7.911 1.00 95.00 88 VAL A CA 1
ATOM 700 C C . VAL A 1 88 ? 6.965 -2.588 -6.898 1.00 95.00 88 VAL A C 1
ATOM 702 O O . VAL A 1 88 ? 6.436 -2.548 -5.788 1.00 95.00 88 VAL A O 1
ATOM 705 N N . LEU A 1 89 ? 7.882 -1.694 -7.280 1.00 95.38 89 LEU A N 1
ATOM 706 C CA . LEU A 1 89 ? 8.328 -0.601 -6.417 1.00 95.38 89 LEU A CA 1
ATOM 707 C C . LEU A 1 89 ? 7.207 0.398 -6.114 1.00 95.38 89 LEU A C 1
ATOM 709 O O . LEU A 1 89 ? 7.112 0.849 -4.977 1.00 95.38 89 LEU A O 1
ATOM 713 N N . ILE A 1 90 ? 6.355 0.727 -7.088 1.00 95.12 90 ILE A N 1
ATOM 714 C CA . ILE A 1 90 ? 5.213 1.633 -6.898 1.00 95.12 90 ILE A CA 1
ATOM 715 C C . ILE A 1 90 ? 4.254 1.060 -5.862 1.00 95.12 90 ILE A C 1
ATOM 717 O O . ILE A 1 90 ? 3.960 1.729 -4.872 1.00 95.12 90 ILE A O 1
ATOM 721 N N . PHE A 1 91 ? 3.814 -0.186 -6.051 1.00 91.19 91 PHE A N 1
ATOM 722 C CA . PHE A 1 91 ? 2.895 -0.830 -5.116 1.00 91.19 91 PHE A CA 1
ATOM 723 C C . PHE A 1 91 ? 3.526 -1.020 -3.736 1.00 91.19 91 PHE A C 1
ATOM 725 O O . PHE A 1 91 ? 2.899 -0.691 -2.734 1.00 91.19 91 PHE A O 1
ATOM 732 N N . GLY A 1 92 ? 4.779 -1.478 -3.668 1.00 91.38 92 GLY A N 1
ATOM 733 C CA . GLY A 1 92 ? 5.481 -1.675 -2.400 1.00 91.38 92 GLY A CA 1
ATOM 734 C C . GLY A 1 92 ? 5.690 -0.373 -1.623 1.00 91.38 92 GLY A C 1
ATOM 735 O O . GLY A 1 92 ? 5.422 -0.319 -0.421 1.00 91.38 92 GLY A O 1
ATOM 736 N N . ALA A 1 93 ? 6.124 0.693 -2.300 1.00 93.75 93 ALA A N 1
ATOM 737 C CA . ALA A 1 93 ? 6.328 1.999 -1.680 1.00 93.75 93 ALA A CA 1
ATOM 738 C C . ALA A 1 93 ? 5.005 2.623 -1.225 1.00 93.75 93 ALA A C 1
ATOM 740 O O . ALA A 1 93 ? 4.938 3.154 -0.118 1.00 93.75 93 ALA A O 1
ATOM 741 N N . PHE A 1 94 ? 3.950 2.523 -2.038 1.00 94.25 94 PHE A N 1
ATOM 742 C CA . PHE A 1 94 ? 2.634 3.037 -1.674 1.00 94.25 94 PHE A CA 1
ATOM 743 C C . PHE A 1 94 ? 2.033 2.276 -0.487 1.00 94.25 94 PHE A C 1
ATOM 745 O O . PHE A 1 94 ? 1.648 2.906 0.494 1.00 94.25 94 PHE A O 1
ATOM 752 N N . ALA A 1 95 ? 2.034 0.939 -0.526 1.00 89.50 95 ALA A N 1
ATOM 753 C CA . ALA A 1 95 ? 1.530 0.104 0.564 1.00 89.50 95 ALA A CA 1
ATOM 754 C C . ALA A 1 95 ? 2.287 0.353 1.876 1.00 89.50 95 ALA A C 1
ATOM 756 O O . ALA A 1 95 ? 1.679 0.452 2.937 1.00 89.50 95 ALA A O 1
ATOM 757 N N . THR A 1 96 ? 3.612 0.516 1.808 1.00 89.81 96 THR A N 1
ATOM 758 C CA . THR A 1 96 ? 4.425 0.848 2.988 1.00 89.81 96 THR A CA 1
ATOM 759 C C . THR A 1 96 ? 4.120 2.254 3.501 1.00 89.81 96 THR A C 1
ATOM 761 O O . THR A 1 96 ? 4.011 2.459 4.708 1.00 89.81 96 THR A O 1
ATOM 764 N N . GLY A 1 97 ? 3.960 3.224 2.596 1.00 90.75 97 GLY A N 1
ATOM 765 C CA . GLY A 1 97 ? 3.679 4.617 2.938 1.00 90.75 97 GLY A CA 1
ATOM 766 C C . GLY A 1 97 ? 2.317 4.828 3.600 1.00 90.75 97 GLY A C 1
ATOM 767 O O . GLY A 1 97 ? 2.188 5.721 4.433 1.00 90.75 97 GLY A O 1
ATOM 768 N N . THR A 1 98 ? 1.322 3.998 3.280 1.00 91.62 98 THR A N 1
ATOM 769 C CA . THR A 1 98 ? -0.031 4.081 3.858 1.00 91.62 98 THR A CA 1
ATOM 770 C C . THR A 1 98 ? -0.249 3.145 5.048 1.00 91.62 98 THR A C 1
ATOM 772 O O . THR A 1 98 ? -1.232 3.302 5.769 1.00 91.62 98 THR A O 1
ATOM 775 N N . MET A 1 99 ? 0.676 2.215 5.317 1.00 90.56 99 MET A N 1
ATOM 776 C CA . MET A 1 99 ? 0.525 1.163 6.333 1.00 90.56 99 MET A CA 1
ATOM 777 C C . MET A 1 99 ? 0.153 1.703 7.717 1.00 90.56 99 MET A C 1
ATOM 779 O O . MET A 1 99 ? -0.835 1.275 8.296 1.00 90.56 99 MET A O 1
ATOM 783 N N . ALA A 1 100 ? 0.888 2.695 8.227 1.00 90.00 100 ALA A N 1
ATOM 784 C CA . ALA A 1 100 ? 0.662 3.218 9.576 1.00 90.00 100 ALA A CA 1
ATOM 785 C C . ALA A 1 100 ? -0.677 3.962 9.736 1.00 90.00 100 ALA A C 1
ATOM 787 O O . ALA A 1 100 ? -1.215 4.016 10.845 1.00 90.00 100 ALA A O 1
ATOM 788 N N . ALA A 1 101 ? -1.183 4.563 8.656 1.00 89.62 101 ALA A N 1
ATOM 789 C CA . ALA A 1 101 ? -2.485 5.221 8.640 1.00 89.62 101 ALA A CA 1
ATOM 790 C C . ALA A 1 101 ? -3.614 4.185 8.567 1.00 89.62 101 ALA A C 1
ATOM 792 O O . ALA A 1 101 ? -4.577 4.273 9.322 1.00 89.62 101 ALA A O 1
ATOM 793 N N . ARG A 1 102 ? -3.442 3.139 7.754 1.00 91.00 102 ARG A N 1
ATOM 794 C CA . ARG A 1 102 ? -4.374 2.007 7.692 1.00 91.00 102 ARG A CA 1
ATOM 795 C C . ARG A 1 102 ? -4.445 1.248 9.015 1.00 91.00 102 ARG A C 1
ATOM 797 O O . ARG A 1 102 ? -5.537 1.002 9.503 1.00 91.00 102 ARG A O 1
ATOM 804 N N . ASP A 1 103 ? -3.307 0.982 9.659 1.00 92.44 103 ASP A N 1
ATOM 805 C CA . ASP A 1 103 ? -3.257 0.365 10.995 1.00 92.44 103 ASP A CA 1
ATOM 806 C C . ASP A 1 103 ? -4.008 1.190 12.047 1.00 92.44 103 ASP A C 1
ATOM 808 O O . ASP A 1 103 ? -4.620 0.642 12.961 1.00 92.44 103 ASP A O 1
ATOM 812 N N . MET A 1 104 ? -3.938 2.520 11.939 1.00 90.00 104 MET A N 1
ATOM 813 C CA . MET A 1 104 ? -4.661 3.435 12.821 1.00 90.00 104 MET A CA 1
ATOM 814 C C . MET A 1 104 ? -6.163 3.345 12.611 1.00 90.00 104 MET A C 1
ATOM 816 O O . MET A 1 104 ? -6.895 3.301 13.594 1.00 90.00 104 MET A O 1
ATOM 820 N N . ARG A 1 105 ? -6.588 3.333 11.347 1.00 90.31 105 ARG A N 1
ATOM 821 C CA . ARG A 1 105 ? -7.994 3.276 10.969 1.00 90.31 105 ARG A CA 1
ATOM 822 C C . ARG A 1 105 ? -8.616 1.939 11.348 1.00 90.31 105 ARG A C 1
ATOM 824 O O . ARG A 1 105 ? -9.566 1.944 12.106 1.00 90.31 105 ARG A O 1
ATOM 831 N N . MET A 1 106 ? -7.966 0.823 11.014 1.00 91.69 106 MET A N 1
ATOM 832 C CA . MET A 1 106 ? -8.399 -0.507 11.458 1.00 91.69 106 MET A CA 1
ATOM 833 C C . MET A 1 106 ? -8.572 -0.587 12.981 1.00 91.69 106 MET A C 1
ATOM 835 O O . MET A 1 106 ? -9.562 -1.106 13.480 1.00 91.69 106 MET A O 1
ATOM 839 N N . ALA A 1 107 ? -7.613 -0.062 13.749 1.00 91.81 107 ALA A N 1
ATOM 840 C CA . ALA A 1 107 ? -7.727 -0.044 15.206 1.00 91.81 107 ALA A CA 1
ATOM 841 C C . ALA A 1 107 ? -8.863 0.867 15.705 1.00 91.81 107 ALA A C 1
ATOM 843 O O . ALA A 1 107 ? -9.497 0.549 16.709 1.00 91.81 107 ALA A O 1
ATOM 844 N N . TYR A 1 108 ? -9.095 1.999 15.038 1.00 90.25 108 TYR A N 1
ATOM 845 C CA . TYR A 1 108 ? -10.200 2.899 15.353 1.00 90.25 108 TYR A CA 1
ATOM 846 C C . TYR A 1 108 ? -11.548 2.225 15.080 1.00 90.25 108 TYR A C 1
ATOM 848 O O . TYR A 1 108 ? -12.367 2.180 15.989 1.00 90.25 108 TYR A O 1
ATOM 856 N N . ASP A 1 109 ? -11.721 1.611 13.910 1.00 90.12 109 ASP A N 1
ATOM 857 C CA . ASP A 1 109 ? -12.964 0.956 13.492 1.00 90.12 109 ASP A CA 1
ATOM 858 C C . ASP A 1 109 ? -13.310 -0.230 14.417 1.00 90.12 109 ASP A C 1
ATOM 860 O O . ASP A 1 109 ? -14.448 -0.362 14.860 1.00 90.12 109 ASP A O 1
ATOM 864 N N . VAL A 1 110 ? -12.317 -1.042 14.823 1.00 90.25 110 VAL A N 1
ATOM 865 C CA . VAL A 1 110 ? -12.516 -2.097 15.845 1.00 90.25 110 VAL A CA 1
ATOM 866 C C . VAL A 1 110 ? -13.007 -1.508 17.164 1.00 90.25 110 VAL A C 1
ATOM 868 O O . VAL A 1 110 ? -13.891 -2.070 17.813 1.00 90.25 110 VAL A O 1
ATOM 871 N N . LYS A 1 111 ? -12.407 -0.396 17.596 1.00 89.12 111 LYS A N 1
ATOM 872 C CA . LYS A 1 111 ? -12.761 0.227 18.867 1.00 89.12 111 LYS A CA 1
ATOM 873 C C . LYS A 1 111 ? -14.166 0.826 18.807 1.00 89.12 111 LYS A C 1
ATOM 875 O O . LYS A 1 111 ? -14.958 0.554 19.701 1.00 89.12 111 LYS A O 1
ATOM 880 N N . GLU A 1 112 ? -14.468 1.592 17.765 1.00 89.12 112 GLU A N 1
ATOM 881 C CA . GLU A 1 112 ? -15.778 2.205 17.538 1.00 89.12 112 GLU A CA 1
ATOM 882 C C . GLU A 1 112 ? -16.873 1.133 17.493 1.00 89.12 112 GLU A C 1
ATOM 884 O O . GLU A 1 112 ? -17.842 1.216 18.245 1.00 89.12 112 GLU A O 1
ATOM 889 N N . TYR A 1 113 ? -16.654 0.044 16.748 1.00 88.31 113 TYR A N 1
ATOM 890 C CA . TYR A 1 113 ? -17.598 -1.070 16.713 1.00 88.31 113 TYR A CA 1
ATOM 891 C C . TYR A 1 113 ? -17.818 -1.697 18.098 1.00 88.31 113 TYR A C 1
ATOM 893 O O . TYR A 1 113 ? -18.958 -1.978 18.462 1.00 88.31 113 TYR A O 1
ATOM 901 N N . SER A 1 114 ? -16.759 -1.878 18.898 1.00 87.38 114 SER A N 1
ATOM 902 C CA . SER A 1 114 ? -16.864 -2.434 20.259 1.00 87.38 114 SER A CA 1
ATOM 903 C C . SER A 1 114 ? -17.558 -1.507 21.267 1.00 87.38 114 SER A C 1
ATOM 905 O O . SER A 1 114 ? -18.092 -1.975 22.273 1.00 87.38 114 SER A O 1
ATOM 907 N N . GLU A 1 115 ? -17.542 -0.193 21.023 1.00 87.62 115 GLU A N 1
ATOM 908 C CA . GLU A 1 115 ? -18.254 0.791 21.845 1.00 87.62 115 GLU A CA 1
ATOM 909 C C . GLU A 1 115 ? -19.763 0.737 21.586 1.00 87.62 115 GLU A C 1
ATOM 911 O O . GLU A 1 115 ? -20.556 0.870 22.520 1.00 87.62 115 GLU A O 1
ATOM 916 N N . GLU A 1 116 ? -20.154 0.512 20.331 1.00 87.38 116 GLU A N 1
ATOM 917 C CA . GLU A 1 116 ? -21.554 0.424 19.909 1.00 87.38 116 GLU A CA 1
ATOM 918 C C . GLU A 1 116 ? -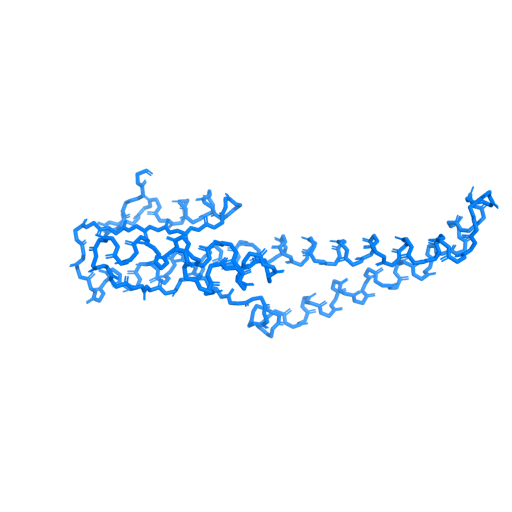22.154 -0.973 20.123 1.00 87.38 116 GLU A C 1
ATOM 920 O O . GLU A 1 116 ? -23.350 -1.098 20.395 1.00 87.38 116 GLU A O 1
ATOM 925 N N . ASN A 1 117 ? -21.322 -2.016 20.062 1.00 85.31 117 ASN A N 1
ATOM 926 C CA . ASN A 1 117 ? -21.724 -3.415 20.152 1.00 85.31 117 ASN A CA 1
ATOM 927 C C . ASN A 1 117 ? -20.891 -4.127 21.230 1.00 85.31 117 ASN A C 1
ATOM 929 O O . ASN A 1 117 ? -19.738 -4.483 20.980 1.00 85.31 117 ASN A O 1
ATOM 933 N N . PRO A 1 118 ? -21.438 -4.359 22.438 1.00 77.88 118 PRO A N 1
ATOM 934 C CA . PRO A 1 118 ? -20.729 -5.105 23.468 1.00 77.88 118 PRO A CA 1
ATOM 935 C C . PRO A 1 118 ? -20.647 -6.585 23.071 1.00 77.88 118 PRO A C 1
ATOM 937 O O . PRO A 1 118 ? -21.618 -7.329 23.213 1.00 77.88 118 PRO A O 1
ATOM 940 N N . VAL A 1 119 ? -19.483 -7.003 22.576 1.00 79.25 119 VAL A N 1
ATOM 941 C CA . VAL A 1 119 ? -19.173 -8.392 22.206 1.00 79.25 119 VAL A CA 1
ATOM 942 C C . VAL A 1 119 ? -18.216 -8.991 23.240 1.00 79.25 119 VAL A C 1
ATOM 944 O O . VAL A 1 119 ? -17.264 -8.326 23.643 1.00 79.25 119 VAL A O 1
ATOM 947 N N . GLU A 1 120 ? -18.461 -10.229 23.685 1.00 79.94 120 GLU A N 1
ATOM 948 C CA . GLU A 1 120 ? -17.553 -10.924 24.617 1.00 79.94 120 GLU A CA 1
ATOM 949 C C . GLU A 1 120 ? -16.287 -11.421 23.908 1.00 79.94 120 GLU A C 1
ATOM 951 O O . GLU A 1 120 ? -15.184 -11.195 24.400 1.00 79.94 120 GLU A O 1
ATOM 956 N N . ASP A 1 121 ? -16.451 -12.030 22.730 1.00 83.38 121 ASP A N 1
ATOM 957 C CA . ASP A 1 121 ? -15.368 -12.554 21.901 1.00 83.38 121 ASP A CA 1
ATOM 958 C C . ASP A 1 121 ? -15.576 -12.146 20.436 1.00 83.38 121 ASP A C 1
ATOM 960 O O . ASP A 1 121 ? -16.686 -12.211 19.906 1.00 83.38 121 ASP A O 1
ATOM 964 N N . ALA A 1 122 ? -14.493 -11.751 19.767 1.00 85.81 122 ALA A N 1
ATOM 965 C CA . ALA A 1 122 ? -14.485 -11.427 18.344 1.00 85.81 122 ALA A CA 1
ATOM 966 C C . ALA A 1 122 ? -13.201 -11.936 17.681 1.00 85.81 122 ALA A C 1
ATOM 968 O O . ALA A 1 122 ? -12.126 -11.948 18.290 1.00 85.81 122 ALA A O 1
ATOM 969 N N . LEU A 1 123 ? -13.300 -12.328 16.410 1.00 87.75 123 LEU A N 1
ATOM 970 C CA . LEU A 1 123 ? -12.155 -12.759 15.616 1.00 87.75 123 LEU A CA 1
ATOM 971 C C . LEU A 1 123 ? -11.736 -11.660 14.638 1.00 87.75 123 LEU A C 1
ATOM 973 O O . LEU A 1 123 ? -12.451 -11.347 13.692 1.00 87.75 123 LEU A O 1
ATOM 977 N N . LEU A 1 124 ? -10.533 -11.121 14.831 1.00 88.06 124 LEU A N 1
ATOM 978 C CA . LEU A 1 124 ? -9.938 -10.155 13.912 1.00 88.06 124 LEU A CA 1
ATOM 979 C C . LEU A 1 124 ? -9.075 -10.871 12.864 1.00 88.06 124 LEU A C 1
ATOM 981 O O . LEU A 1 124 ? -7.975 -11.343 13.168 1.00 88.06 124 LEU A O 1
ATOM 985 N N . VAL A 1 125 ? -9.549 -10.914 11.618 1.00 86.94 125 VAL A N 1
ATOM 986 C CA . VAL A 1 125 ? -8.786 -11.425 10.470 1.00 86.94 125 VAL A CA 1
ATOM 987 C C . VAL A 1 125 ? -8.121 -10.253 9.752 1.00 86.94 125 VAL A C 1
ATOM 989 O O . VAL A 1 125 ? -8.792 -9.436 9.134 1.00 86.94 125 VAL A O 1
ATOM 992 N N . ILE A 1 126 ? -6.791 -10.160 9.836 1.00 86.94 126 ILE A N 1
ATOM 993 C CA . ILE A 1 126 ? -6.005 -9.076 9.225 1.00 86.94 126 ILE A CA 1
ATOM 994 C C . ILE A 1 126 ? -4.729 -9.601 8.574 1.00 86.94 126 ILE A C 1
ATOM 996 O O . ILE A 1 126 ? -4.156 -10.612 8.992 1.00 86.94 126 ILE A O 1
ATOM 1000 N N . GLY A 1 127 ? -4.231 -8.861 7.581 1.00 83.12 127 GLY A N 1
ATOM 1001 C CA . GLY A 1 127 ? -2.952 -9.154 6.943 1.00 83.12 127 GLY A CA 1
ATOM 1002 C C . GLY A 1 127 ? -1.795 -9.160 7.948 1.00 83.12 127 GLY A C 1
ATOM 1003 O O . GLY A 1 127 ? -1.698 -8.301 8.827 1.00 83.12 127 GLY A O 1
ATOM 1004 N N . ALA A 1 128 ? -0.864 -10.105 7.794 1.00 85.50 128 ALA A N 1
ATOM 1005 C CA . ALA A 1 128 ? 0.238 -10.306 8.741 1.00 85.50 128 ALA A CA 1
ATOM 1006 C C . ALA A 1 128 ? 1.092 -9.044 8.985 1.00 85.50 128 ALA A C 1
ATOM 1008 O O . ALA A 1 128 ? 1.597 -8.847 10.091 1.00 85.50 128 ALA A O 1
ATOM 1009 N N . LEU A 1 129 ? 1.224 -8.179 7.973 1.00 85.88 129 LEU A N 1
ATOM 1010 C CA . LEU A 1 129 ? 1.969 -6.919 8.063 1.00 85.88 129 LEU A CA 1
ATOM 1011 C C . LEU A 1 129 ? 1.290 -5.881 8.974 1.00 85.88 129 LEU A C 1
ATOM 1013 O O . LEU A 1 129 ? 1.986 -5.083 9.594 1.00 85.88 129 LEU A O 1
ATOM 1017 N N . HIS A 1 130 ? -0.036 -5.936 9.115 1.00 89.31 130 HIS A N 1
ATOM 1018 C CA . HIS A 1 130 ? -0.827 -4.997 9.917 1.00 89.31 130 HIS A CA 1
ATOM 1019 C C . HIS A 1 130 ? -0.916 -5.400 11.396 1.00 89.31 130 HIS A C 1
ATOM 1021 O O . HIS A 1 130 ? -1.110 -4.557 12.273 1.00 89.31 130 HIS A O 1
ATOM 1027 N N . ARG A 1 131 ? -0.699 -6.687 11.713 1.00 89.00 131 ARG A N 1
ATOM 1028 C CA . ARG A 1 131 ? -0.875 -7.248 13.066 1.00 89.00 131 ARG A CA 1
ATOM 1029 C C . ARG A 1 131 ? -0.152 -6.464 14.157 1.00 89.00 131 ARG A C 1
ATOM 1031 O O . ARG A 1 131 ? -0.739 -6.172 15.196 1.00 89.00 131 ARG A O 1
ATOM 1038 N N . ALA A 1 132 ? 1.124 -6.146 13.948 1.00 89.62 132 ALA A N 1
ATOM 1039 C CA . ALA A 1 132 ? 1.920 -5.448 14.956 1.00 89.62 132 ALA A CA 1
ATOM 1040 C C . ALA A 1 132 ? 1.452 -3.998 15.157 1.00 89.62 132 ALA A C 1
ATOM 1042 O O . ALA A 1 132 ? 1.405 -3.522 16.293 1.00 89.62 132 ALA A O 1
ATOM 1043 N N . GLY A 1 133 ? 1.095 -3.310 14.069 1.00 89.38 133 GLY A N 1
ATOM 1044 C CA . GLY A 1 133 ? 0.606 -1.936 14.107 1.00 89.38 133 GLY A CA 1
ATOM 1045 C C . GLY A 1 133 ? -0.739 -1.837 14.813 1.00 89.38 133 GLY A C 1
ATOM 1046 O O . GLY A 1 133 ? -0.855 -1.095 15.788 1.00 89.38 133 GLY A O 1
ATOM 1047 N N . VAL A 1 134 ? -1.709 -2.654 14.401 1.00 91.50 134 VAL A N 1
ATOM 1048 C CA . VAL A 1 134 ? -3.051 -2.702 15.000 1.00 91.50 134 VAL A CA 1
ATOM 1049 C C . VAL A 1 134 ? -2.982 -3.108 16.476 1.00 91.50 134 VAL A C 1
ATOM 1051 O O . VAL A 1 134 ? -3.514 -2.394 17.326 1.00 91.50 134 VAL A O 1
ATOM 1054 N N . LYS A 1 135 ? -2.232 -4.170 16.826 1.00 92.06 135 LYS A N 1
ATOM 1055 C CA . LYS A 1 135 ? -2.061 -4.593 18.232 1.00 92.06 135 LYS A CA 1
ATOM 1056 C C . LYS A 1 135 ? -1.481 -3.480 19.099 1.00 92.06 135 LYS A C 1
ATOM 1058 O O . LYS A 1 135 ? -1.974 -3.249 20.195 1.00 92.06 135 LYS A O 1
ATOM 1063 N N . LYS A 1 136 ? -0.473 -2.756 18.604 1.00 90.69 136 LYS A N 1
ATOM 1064 C CA . LYS A 1 136 ? 0.117 -1.622 19.327 1.00 90.69 136 LYS A CA 1
ATOM 1065 C C . LYS A 1 136 ? -0.895 -0.499 19.571 1.00 90.69 136 LYS A C 1
ATOM 1067 O O . LYS A 1 136 ? -0.835 0.139 20.614 1.00 90.69 136 LYS A O 1
ATOM 1072 N N . A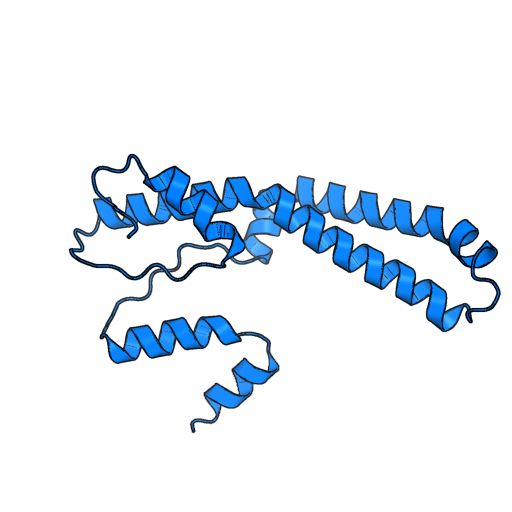RG A 1 137 ? -1.795 -0.224 18.622 1.00 90.31 137 ARG A N 1
ATOM 1073 C CA . ARG A 1 137 ? -2.809 0.836 18.763 1.00 90.31 137 ARG A CA 1
ATOM 1074 C C . ARG A 1 137 ? -3.947 0.455 19.704 1.00 90.31 137 ARG A C 1
ATOM 1076 O O . ARG A 1 137 ? -4.491 1.339 20.353 1.00 90.31 137 ARG A O 1
ATOM 1083 N N . LEU A 1 138 ? -4.262 -0.833 19.805 1.00 89.62 138 LEU A N 1
ATOM 1084 C CA . LEU A 1 138 ? -5.291 -1.355 20.707 1.00 89.62 138 LEU A CA 1
ATOM 1085 C C . LEU A 1 138 ? -4.754 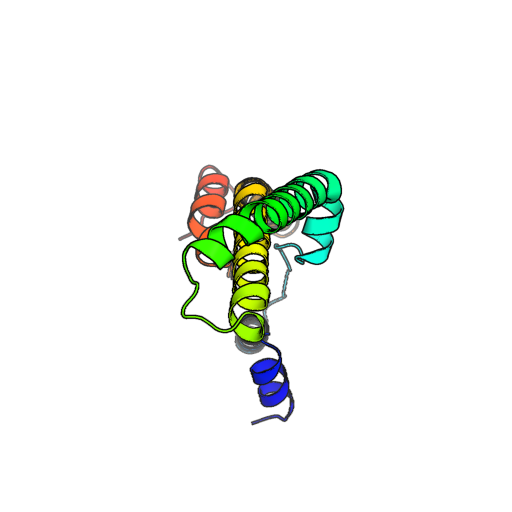-1.757 22.090 1.00 89.62 138 LEU A C 1
ATOM 1087 O O . LEU A 1 138 ? -5.544 -2.076 22.966 1.00 89.62 138 LEU A O 1
ATOM 1091 N N . GLN A 1 139 ? -3.437 -1.719 22.313 1.00 87.62 139 GLN A N 1
ATOM 1092 C CA . GLN A 1 139 ? -2.803 -2.217 23.540 1.00 87.62 139 GLN A CA 1
ATOM 1093 C C . GLN A 1 139 ? -3.314 -1.548 24.826 1.00 87.62 139 GLN A C 1
ATOM 1095 O O . GLN A 1 139 ? -3.406 -2.213 25.855 1.00 87.62 139 GLN A O 1
ATOM 1100 N N . ASP A 1 140 ? -3.655 -0.261 24.756 1.00 83.19 140 ASP A N 1
ATOM 1101 C CA . ASP A 1 140 ? -4.154 0.515 25.897 1.00 83.19 140 ASP A CA 1
ATOM 1102 C C . ASP A 1 140 ? -5.692 0.632 25.903 1.00 83.19 140 ASP A C 1
ATOM 1104 O O . ASP A 1 140 ? -6.260 1.398 26.685 1.00 83.19 140 ASP A O 1
ATOM 1108 N N . SER A 1 141 ? -6.387 -0.093 25.018 1.00 80.94 141 SER A N 1
ATOM 1109 C CA . SER A 1 141 ? -7.849 -0.105 24.995 1.00 80.94 141 SER A CA 1
ATOM 1110 C C . SER A 1 141 ? -8.388 -0.847 26.216 1.00 80.94 141 SER A C 1
ATOM 1112 O O . SER A 1 141 ? -8.024 -1.987 26.496 1.00 80.94 141 SER A O 1
ATOM 1114 N N . THR A 1 142 ? -9.297 -0.205 26.947 1.00 81.25 142 THR A N 1
ATOM 1115 C CA . THR A 1 142 ? -9.996 -0.826 28.080 1.00 81.25 142 THR A CA 1
ATOM 1116 C C . THR A 1 142 ? -11.147 -1.731 27.641 1.00 81.25 142 THR A C 1
ATOM 1118 O O . THR A 1 142 ? -11.667 -2.475 28.465 1.00 81.25 142 THR A O 1
ATOM 1121 N N . GLN A 1 143 ? -11.560 -1.643 26.374 1.00 80.00 143 GLN A N 1
ATOM 1122 C CA . GLN A 1 143 ? -12.700 -2.373 25.807 1.00 80.00 143 GLN A CA 1
ATOM 1123 C C . GLN A 1 143 ? -12.266 -3.563 24.950 1.00 80.00 143 GLN A C 1
ATOM 1125 O O . GLN A 1 143 ? -12.962 -4.567 24.911 1.00 80.00 143 GLN A O 1
ATOM 1130 N N . VAL A 1 144 ? -11.107 -3.471 24.290 1.00 82.31 144 VAL A N 1
ATOM 1131 C CA . VAL A 1 144 ? -10.633 -4.489 23.344 1.00 82.31 144 VAL A CA 1
ATOM 1132 C C . VAL A 1 144 ? -9.240 -4.942 23.743 1.00 82.31 144 VAL A C 1
ATOM 1134 O O . VAL A 1 144 ? -8.324 -4.130 23.839 1.00 82.31 144 VAL A O 1
ATOM 1137 N N . GLN A 1 145 ? -9.055 -6.248 23.923 1.00 79.62 145 GLN A N 1
ATOM 1138 C CA . GLN A 1 145 ? -7.744 -6.847 24.155 1.00 79.62 145 GLN A CA 1
ATOM 1139 C C . GLN A 1 145 ? -7.460 -7.893 23.080 1.00 79.62 145 GLN A C 1
ATOM 1141 O O . GLN A 1 145 ? -8.228 -8.831 22.895 1.00 79.62 145 GLN A O 1
ATOM 1146 N N . ILE A 1 146 ? -6.338 -7.743 22.374 1.00 80.38 146 ILE A N 1
ATOM 1147 C CA . ILE A 1 146 ? -5.886 -8.736 21.392 1.00 80.38 146 ILE A CA 1
ATOM 1148 C C . ILE A 1 146 ? -4.982 -9.752 22.092 1.00 80.38 146 ILE A C 1
ATOM 1150 O O . ILE A 1 146 ? -3.858 -9.405 22.486 1.00 80.38 146 ILE A O 1
ATOM 1154 N N . ALA A 1 147 ? -5.446 -11.001 22.169 1.00 73.25 147 ALA A N 1
ATOM 1155 C CA . ALA A 1 147 ? -4.646 -12.151 22.596 1.00 73.25 147 ALA A CA 1
ATOM 1156 C C . ALA A 1 147 ? -3.419 -12.362 21.679 1.00 73.25 147 ALA A C 1
ATOM 1158 O O . ALA A 1 147 ? -3.547 -12.417 20.434 1.00 73.25 147 ALA A O 1
#